Protein AF-A0AAV9AE37-F1 (afdb_monomer_lite)

Secondary structure (DSSP, 8-state):
--HHHHHHHHHHHHHHHHHHHHHHHHHHTTTEEEEEE-TTSSEEEEEEEETTEEEEEEEE-SSTT-SS-SEEEEEEEES--------------------PPPEE-HHHHHHHHHS-HHHHHHHHHHHHHHHHHHH-GGGG--

Organism: Acorus gramineus (NCBI:txid55184)

Foldseek 3Di:
DDPVVVVVLLVVLQVLLVVLVVVCCVVPVVQWDDWDADPSRQWIWTWGDDLQKIKIWIFHHPDSSDNAGPDIWIKIFRNDPDDDDDDDDDDDDDPPPPGGDIDTDVVLRVLSRPDRNNVSVVVCVVCVVVVCCVVPVVSVPD

Radius of gyration: 18.97 Å; chains: 1; bounding box: 39×23×68 Å

Structure (mmCIF, N/CA/C/O backbone):
data_AF-A0AAV9AE37-F1
#
_entry.id   AF-A0AAV9AE37-F1
#
loop_
_atom_site.group_PDB
_atom_site.id
_atom_site.type_symbol
_atom_site.label_atom_id
_atom_site.label_alt_id
_atom_site.label_comp_id
_atom_site.label_asym_id
_atom_site.label_entity_id
_atom_site.label_seq_id
_atom_site.pdbx_PDB_ins_code
_atom_site.Cartn_x
_atom_site.Cartn_y
_atom_site.Cartn_z
_atom_site.occupancy
_atom_site.B_iso_or_equiv
_atom_site.auth_seq_id
_atom_site.auth_comp_id
_atom_site.auth_asym_id
_atom_site.auth_atom_id
_atom_site.pdbx_PDB_model_num
ATOM 1 N N . MET A 1 1 ? -18.593 -7.689 21.003 1.00 69.50 1 MET A N 1
ATOM 2 C CA . MET A 1 1 ? -17.683 -6.530 21.133 1.00 69.50 1 MET A CA 1
ATOM 3 C C . MET A 1 1 ? -18.489 -5.372 21.705 1.00 69.50 1 MET A C 1
ATOM 5 O O . MET A 1 1 ? -19.620 -5.206 21.254 1.00 69.50 1 MET A O 1
ATOM 9 N N . LYS A 1 2 ? -18.009 -4.631 22.714 1.00 92.25 2 LYS A N 1
ATOM 10 C CA . LYS A 1 2 ? -18.743 -3.437 23.174 1.00 92.25 2 LYS A CA 1
ATOM 11 C C . LYS A 1 2 ? -18.512 -2.302 22.175 1.00 92.25 2 LYS A C 1
ATOM 13 O O . LYS A 1 2 ? -17.478 -2.267 21.514 1.00 92.25 2 LYS A O 1
ATOM 18 N N . PHE A 1 3 ? -19.462 -1.372 22.078 1.00 94.31 3 PHE A N 1
ATOM 19 C CA . PHE A 1 3 ? -19.357 -0.219 21.174 1.00 94.31 3 PHE A CA 1
ATOM 20 C C . PHE A 1 3 ? -18.043 0.551 21.368 1.00 94.31 3 PHE A C 1
ATOM 22 O O . PHE A 1 3 ? -17.362 0.856 20.395 1.00 94.31 3 PHE A O 1
ATOM 29 N N . ILE A 1 4 ? -17.652 0.795 22.623 1.00 95.38 4 ILE A N 1
ATOM 30 C CA . ILE A 1 4 ? -16.423 1.530 22.943 1.00 95.38 4 ILE A CA 1
ATOM 31 C C . ILE A 1 4 ? -15.155 0.798 22.478 1.00 95.38 4 ILE A C 1
ATOM 33 O O . ILE A 1 4 ? -14.255 1.436 21.941 1.00 95.38 4 ILE A O 1
ATOM 37 N N . ASP A 1 5 ? -15.118 -0.532 22.592 1.00 95.56 5 ASP A N 1
ATOM 38 C CA . ASP A 1 5 ? -13.987 -1.341 22.124 1.00 95.56 5 ASP A CA 1
ATOM 39 C C . ASP A 1 5 ? -13.877 -1.271 20.595 1.00 95.56 5 ASP A C 1
ATOM 41 O O . ASP A 1 5 ? -12.785 -1.169 20.043 1.00 95.56 5 ASP A O 1
ATOM 45 N N . TYR A 1 6 ? -15.021 -1.299 19.902 1.00 95.38 6 TYR A N 1
ATOM 46 C CA . TYR A 1 6 ? -15.075 -1.203 18.444 1.00 95.38 6 TYR A CA 1
ATOM 47 C C . TYR A 1 6 ? -14.617 0.171 17.943 1.00 95.38 6 TYR A C 1
ATOM 49 O O . TYR A 1 6 ? -13.814 0.255 17.015 1.00 95.38 6 TYR A O 1
ATOM 57 N N . VAL A 1 7 ? -15.057 1.251 18.596 1.00 96.31 7 VAL A N 1
ATOM 58 C CA . VAL A 1 7 ? -14.564 2.607 18.308 1.00 96.31 7 VAL A CA 1
ATOM 59 C C . VAL A 1 7 ? -13.056 2.696 18.553 1.00 96.31 7 VAL A C 1
ATOM 61 O O . VAL A 1 7 ? -12.339 3.242 17.717 1.00 96.31 7 VAL A O 1
ATOM 64 N N . GLY A 1 8 ? -12.561 2.110 19.648 1.00 96.81 8 GLY A N 1
ATOM 65 C CA . GLY A 1 8 ? -11.128 2.017 19.927 1.00 96.81 8 GLY A CA 1
ATOM 66 C C . GLY A 1 8 ? -10.354 1.310 18.811 1.00 96.81 8 GLY A C 1
ATOM 67 O O . GLY A 1 8 ? -9.333 1.821 18.359 1.00 96.81 8 GLY A O 1
ATOM 68 N N . ALA A 1 9 ? -10.874 0.192 18.299 1.00 96.50 9 ALA A N 1
ATOM 69 C CA . ALA A 1 9 ? -10.259 -0.546 17.195 1.00 96.50 9 ALA A CA 1
ATOM 70 C C . ALA A 1 9 ? -10.215 0.261 15.884 1.00 96.50 9 ALA A C 1
ATOM 72 O O . ALA A 1 9 ? -9.202 0.238 15.188 1.00 96.50 9 ALA A O 1
ATOM 73 N N . ILE A 1 10 ? -11.273 1.016 15.562 1.00 96.88 10 ILE A N 1
ATOM 74 C CA . ILE A 1 10 ? -11.284 1.916 14.394 1.00 96.88 10 ILE A CA 1
ATOM 75 C C . ILE A 1 10 ? -10.202 2.994 14.527 1.00 96.88 10 ILE A C 1
ATOM 77 O O . ILE A 1 10 ? -9.480 3.269 13.566 1.00 96.88 10 ILE A O 1
ATOM 81 N N . LEU A 1 11 ? -10.092 3.615 15.707 1.00 96.81 11 LEU A N 1
ATOM 82 C CA . LEU A 1 11 ? -9.091 4.651 15.964 1.00 96.81 11 LEU A CA 1
ATOM 83 C C . LEU A 1 11 ? -7.671 4.087 15.873 1.00 96.81 11 LEU A C 1
ATOM 85 O O . LEU A 1 11 ? -6.815 4.716 15.254 1.00 96.81 11 LEU A O 1
ATOM 89 N N . GLN A 1 12 ? -7.437 2.891 16.415 1.00 96.75 12 GLN A N 1
ATOM 90 C CA . GLN A 1 12 ? -6.140 2.231 16.315 1.00 96.75 12 GLN A CA 1
ATOM 91 C C . GLN A 1 12 ? -5.784 1.916 14.856 1.00 96.75 12 GLN A C 1
ATOM 93 O O . GLN A 1 12 ? -4.721 2.316 14.391 1.00 96.75 12 GLN A O 1
ATOM 98 N N . GLY A 1 13 ? -6.705 1.322 14.089 1.00 96.12 13 GLY A N 1
ATOM 99 C CA . GLY A 1 13 ? -6.483 1.049 12.667 1.00 96.12 13 GLY A CA 1
ATOM 100 C C . GLY A 1 13 ? -6.221 2.317 11.844 1.00 96.12 13 GLY A C 1
ATOM 101 O O . GLY A 1 13 ? -5.447 2.299 10.887 1.00 96.12 13 GLY A O 1
ATOM 102 N N . PHE A 1 14 ? -6.834 3.453 12.197 1.00 97.19 14 PHE A N 1
ATOM 103 C CA . PHE A 1 14 ? -6.492 4.753 11.608 1.00 97.19 14 PHE A CA 1
ATOM 104 C C . PHE A 1 14 ? -5.054 5.181 11.933 1.00 97.19 14 PHE A C 1
ATOM 106 O O . PHE A 1 14 ? -4.321 5.562 11.018 1.00 97.19 14 PHE A O 1
ATOM 113 N N . VAL A 1 15 ? -4.651 5.119 13.207 1.00 97.56 15 VAL A N 1
ATOM 114 C CA . VAL A 1 15 ? -3.297 5.495 13.642 1.00 97.56 15 VAL A CA 1
ATOM 115 C C . VAL A 1 15 ? -2.251 4.633 12.941 1.00 97.56 15 VAL A C 1
ATOM 117 O O . VAL A 1 15 ? -1.314 5.184 12.368 1.00 97.56 15 VAL A O 1
ATOM 120 N N . ASP A 1 16 ? -2.455 3.318 12.893 1.00 96.25 16 ASP A N 1
ATOM 121 C CA . ASP A 1 16 ? -1.505 2.374 12.299 1.00 96.25 16 ASP A CA 1
ATOM 122 C C . ASP A 1 16 ? -1.301 2.637 10.800 1.00 96.25 16 ASP A C 1
ATOM 124 O O . ASP A 1 16 ? -0.170 2.736 10.323 1.00 96.25 16 ASP A O 1
ATOM 128 N N . ARG A 1 17 ? -2.390 2.823 10.040 1.00 96.00 17 ARG A N 1
ATOM 129 C CA . ARG A 1 17 ? -2.311 3.116 8.596 1.00 96.00 17 ARG A CA 1
ATOM 130 C C . ARG A 1 17 ? -1.680 4.477 8.322 1.00 96.00 17 ARG A C 1
ATOM 132 O O . ARG A 1 17 ? -0.887 4.613 7.391 1.00 96.00 17 ARG A O 1
ATOM 139 N N . ARG A 1 18 ? -1.996 5.487 9.139 1.00 96.69 18 ARG A N 1
ATOM 140 C CA . ARG A 1 18 ? -1.360 6.807 9.047 1.00 96.69 18 ARG A CA 1
ATOM 141 C C . ARG A 1 18 ? 0.139 6.717 9.323 1.00 96.69 18 ARG A C 1
ATOM 143 O O . ARG A 1 18 ? 0.915 7.361 8.620 1.00 96.69 18 ARG A O 1
ATOM 150 N N . GLU A 1 19 ? 0.542 5.930 10.314 1.00 96.75 19 GLU A N 1
ATOM 151 C CA . GLU A 1 19 ? 1.948 5.764 10.675 1.00 96.75 19 GLU A CA 1
ATOM 152 C C . GLU A 1 19 ? 2.733 5.030 9.584 1.00 96.75 19 GLU A C 1
ATOM 154 O O . GLU A 1 19 ? 3.819 5.473 9.222 1.00 96.75 19 GLU A O 1
ATOM 159 N N . GLN A 1 20 ? 2.151 4.002 8.955 1.00 94.44 20 GLN A N 1
ATOM 160 C CA . GLN A 1 20 ? 2.750 3.357 7.778 1.00 94.44 20 GLN A CA 1
ATOM 161 C C . GLN A 1 20 ? 3.028 4.363 6.646 1.00 94.44 20 GLN A C 1
ATOM 163 O O . GLN A 1 20 ? 4.109 4.353 6.055 1.00 94.44 20 GLN A O 1
ATOM 168 N N . VAL A 1 21 ? 2.085 5.272 6.369 1.00 95.75 21 VAL A N 1
ATOM 169 C CA . VAL A 1 21 ? 2.263 6.331 5.358 1.00 95.75 21 VAL A CA 1
ATOM 170 C C . VAL A 1 21 ? 3.298 7.373 5.794 1.00 95.75 21 VAL A C 1
ATOM 172 O O . VAL A 1 21 ? 4.065 7.873 4.970 1.00 95.75 21 VAL A O 1
ATOM 175 N N . ARG A 1 22 ? 3.354 7.709 7.086 1.00 96.94 22 ARG A N 1
ATOM 176 C CA . ARG A 1 22 ? 4.376 8.614 7.625 1.00 96.94 22 ARG A CA 1
ATOM 177 C C . ARG A 1 22 ? 5.775 8.028 7.429 1.00 96.94 22 ARG A C 1
ATOM 179 O O . ARG A 1 22 ? 6.640 8.725 6.905 1.00 96.94 22 ARG A O 1
ATOM 186 N N . LEU A 1 23 ? 5.964 6.758 7.787 1.00 96.44 23 LEU A N 1
ATOM 187 C CA . LEU A 1 23 ? 7.240 6.049 7.690 1.00 96.44 23 LEU A CA 1
ATOM 188 C C . LEU A 1 23 ? 7.713 5.906 6.245 1.00 96.44 23 LEU A C 1
ATOM 190 O O . LEU A 1 23 ? 8.860 6.229 5.953 1.00 96.44 23 LEU A O 1
ATOM 194 N N . ILE A 1 24 ? 6.842 5.493 5.316 1.00 95.19 24 ILE A N 1
ATOM 195 C CA . ILE A 1 24 ? 7.252 5.352 3.909 1.00 95.19 24 ILE A CA 1
ATOM 196 C C . ILE A 1 24 ? 7.677 6.703 3.312 1.00 95.19 24 ILE A C 1
ATOM 198 O O . ILE A 1 24 ? 8.631 6.773 2.542 1.00 95.19 24 ILE A O 1
ATOM 202 N N . LYS A 1 25 ? 7.011 7.796 3.707 1.00 95.31 25 LYS A N 1
ATOM 203 C CA . LYS A 1 25 ? 7.357 9.152 3.273 1.00 95.31 25 LYS A CA 1
ATOM 204 C C . LYS A 1 25 ? 8.666 9.642 3.892 1.00 95.31 25 LYS A C 1
ATOM 206 O O . LYS A 1 25 ? 9.432 10.314 3.212 1.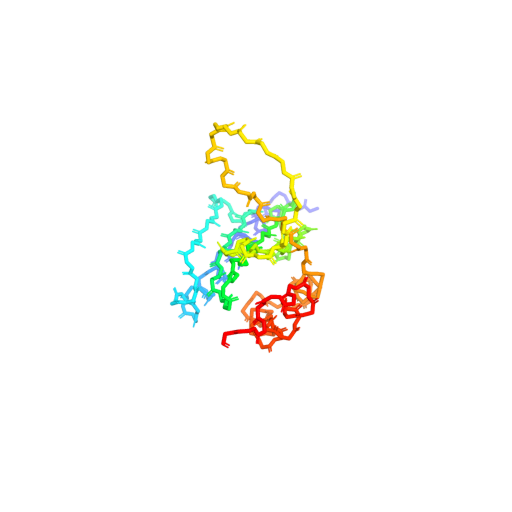00 95.31 25 LYS A O 1
ATOM 211 N N . GLU A 1 26 ? 8.909 9.337 5.162 1.00 96.38 26 GLU A N 1
ATOM 212 C CA . GLU A 1 26 ? 10.153 9.693 5.849 1.00 96.38 26 GLU A CA 1
ATOM 213 C C . GLU A 1 26 ? 11.358 8.957 5.252 1.00 96.38 26 GLU A C 1
ATOM 215 O O . GLU A 1 26 ? 12.388 9.577 5.002 1.00 96.38 26 GLU A O 1
ATOM 220 N N . LEU A 1 27 ? 11.211 7.660 4.974 1.00 95.62 27 LEU A N 1
ATOM 221 C CA . LEU A 1 27 ? 12.301 6.809 4.497 1.00 95.62 27 LEU A CA 1
ATOM 222 C C . LEU A 1 27 ? 12.540 6.919 2.984 1.00 95.62 27 LEU A C 1
ATOM 224 O O . LEU A 1 27 ? 13.687 6.905 2.545 1.00 95.62 27 LEU A O 1
ATOM 228 N N . TYR A 1 28 ? 11.472 7.030 2.187 1.00 94.94 28 TYR A N 1
ATOM 229 C CA . TYR A 1 28 ? 11.525 6.896 0.722 1.00 94.94 28 TYR A CA 1
ATOM 230 C C . TYR A 1 28 ? 10.819 8.038 -0.019 1.00 94.94 28 TYR A C 1
ATOM 232 O O . TYR A 1 28 ? 10.531 7.938 -1.213 1.00 94.94 28 TYR A O 1
ATOM 240 N N . GLY A 1 29 ? 10.530 9.152 0.658 1.00 91.81 29 GLY A N 1
ATOM 241 C CA . GLY A 1 29 ? 9.785 10.274 0.077 1.00 91.81 29 GLY A CA 1
ATOM 242 C C . GLY A 1 29 ? 10.444 10.925 -1.143 1.00 91.81 29 GLY A C 1
ATOM 243 O O . GLY A 1 29 ? 9.759 11.589 -1.910 1.00 91.81 29 GLY A O 1
ATOM 244 N N . ASN A 1 30 ? 11.747 10.727 -1.351 1.00 92.62 30 ASN A N 1
ATOM 245 C CA . ASN A 1 30 ? 12.465 11.165 -2.551 1.00 92.62 30 ASN A CA 1
ATOM 246 C C . ASN A 1 30 ? 12.209 10.272 -3.780 1.00 92.62 30 ASN A C 1
ATOM 248 O O . ASN A 1 30 ? 12.350 10.743 -4.906 1.00 92.62 30 ASN A O 1
ATOM 252 N N . GLN A 1 31 ? 11.852 9.004 -3.571 1.00 91.50 31 GLN A N 1
ATOM 253 C CA . GLN A 1 31 ? 11.545 8.032 -4.628 1.00 91.50 31 GLN A CA 1
ATOM 254 C C . GLN A 1 31 ? 10.044 8.014 -4.963 1.00 91.50 31 GLN A C 1
ATOM 256 O O . GLN A 1 31 ? 9.646 7.685 -6.082 1.00 91.50 31 GLN A O 1
ATOM 261 N N . ILE A 1 32 ? 9.202 8.397 -4.000 1.00 93.06 32 ILE A N 1
ATOM 262 C CA . ILE A 1 32 ? 7.752 8.496 -4.171 1.00 93.06 32 ILE A CA 1
ATOM 263 C C . ILE A 1 32 ? 7.406 9.797 -4.905 1.00 93.06 32 ILE A C 1
ATOM 265 O O . ILE A 1 32 ? 7.641 10.895 -4.407 1.00 93.06 32 ILE A O 1
ATOM 269 N N . ARG A 1 33 ? 6.811 9.672 -6.093 1.00 91.06 33 ARG A N 1
ATOM 270 C CA . ARG A 1 33 ? 6.406 10.803 -6.944 1.00 91.06 33 ARG A CA 1
ATOM 271 C C . ARG A 1 33 ? 5.078 11.396 -6.498 1.00 91.06 33 ARG A C 1
ATOM 273 O O . ARG A 1 33 ? 4.973 12.594 -6.258 1.00 91.06 33 ARG A O 1
ATOM 280 N N . GLU A 1 34 ? 4.066 10.546 -6.407 1.00 93.62 34 GLU A N 1
ATOM 281 C CA . GLU A 1 34 ? 2.717 10.917 -5.994 1.00 93.62 34 GLU A CA 1
ATOM 282 C C . GLU A 1 34 ? 2.307 10.007 -4.842 1.00 93.62 34 GLU A C 1
ATOM 284 O O . GLU A 1 34 ? 2.585 8.810 -4.860 1.00 93.62 34 GLU A O 1
ATOM 289 N N . LEU A 1 35 ? 1.647 10.578 -3.838 1.00 96.38 35 LEU A N 1
ATOM 290 C CA . LEU A 1 35 ? 1.099 9.855 -2.699 1.00 96.38 35 LEU A CA 1
ATOM 291 C C . LEU A 1 35 ? -0.286 10.418 -2.404 1.00 96.38 35 LEU A C 1
ATOM 293 O O . LEU A 1 35 ? -0.439 11.584 -2.041 1.00 96.38 35 LEU A O 1
ATOM 297 N N . TYR A 1 36 ? -1.285 9.565 -2.552 1.00 97.00 36 TYR A N 1
ATOM 298 C CA . TYR A 1 36 ? -2.676 9.830 -2.254 1.00 97.00 36 TYR A CA 1
ATOM 299 C C . TYR A 1 36 ? -3.140 8.913 -1.126 1.00 97.00 36 TYR A C 1
ATOM 301 O O . TYR A 1 36 ? -2.815 7.727 -1.076 1.00 97.00 36 TYR A O 1
ATOM 309 N N . HIS A 1 37 ? -3.962 9.445 -0.234 1.00 97.38 37 HIS A N 1
ATOM 310 C CA . HIS A 1 37 ? -4.706 8.633 0.713 1.00 97.38 37 HIS A CA 1
ATOM 311 C C . HIS A 1 37 ? -6.065 9.269 0.997 1.00 97.38 37 HIS A C 1
ATOM 313 O O . HIS A 1 37 ? -6.238 10.487 0.928 1.00 97.38 37 HIS A O 1
ATOM 319 N N . THR A 1 38 ? -7.047 8.446 1.3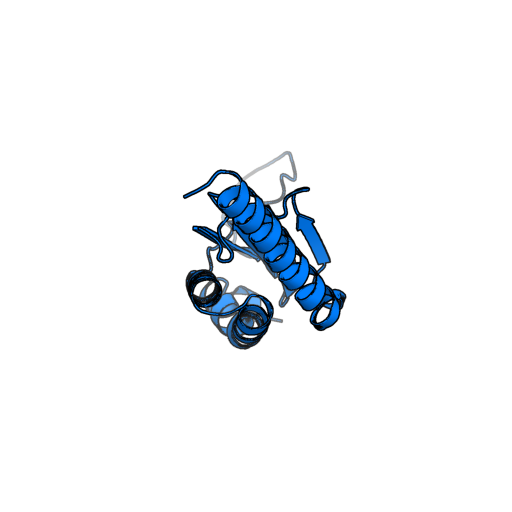49 1.00 97.19 38 THR A N 1
ATOM 320 C CA . THR A 1 38 ? -8.328 8.942 1.863 1.00 97.19 38 THR A CA 1
ATOM 321 C C . THR A 1 38 ? -8.161 9.521 3.267 1.00 97.19 38 THR A C 1
ATOM 323 O O . THR A 1 38 ? -7.168 9.269 3.955 1.00 97.19 38 THR A O 1
ATOM 326 N N . LEU A 1 39 ? -9.159 10.282 3.731 1.00 96.12 39 LEU A N 1
ATOM 327 C CA . LEU A 1 39 ? -9.150 10.870 5.074 1.00 96.12 39 LEU A CA 1
ATOM 328 C C . LEU A 1 39 ? -8.981 9.813 6.177 1.00 96.12 39 LEU A C 1
ATOM 330 O O . LEU A 1 39 ? -8.280 10.052 7.151 1.00 96.12 39 LEU A O 1
ATOM 334 N N . SER A 1 40 ? -9.596 8.641 6.013 1.00 94.50 40 SER A N 1
ATOM 335 C CA . SER A 1 40 ? -9.511 7.523 6.959 1.00 94.50 40 SER A CA 1
ATOM 336 C C . SER A 1 40 ? -8.333 6.577 6.701 1.00 94.50 40 SER A C 1
ATOM 338 O O . SER A 1 40 ? -8.231 5.557 7.380 1.00 94.50 40 SER A O 1
ATOM 340 N N . TYR A 1 41 ? -7.467 6.879 5.724 1.00 96.81 41 TYR A N 1
ATOM 341 C CA . TYR A 1 41 ? -6.344 6.033 5.295 1.00 96.81 41 TYR A CA 1
ATOM 342 C C . TYR A 1 41 ? -6.751 4.604 4.884 1.00 96.81 41 TYR A C 1
ATOM 344 O O . TYR A 1 41 ? -5.930 3.695 4.851 1.00 96.81 41 TYR A O 1
ATOM 352 N N . ASN A 1 42 ? -8.022 4.378 4.536 1.00 95.88 42 ASN A N 1
ATOM 353 C CA . ASN A 1 42 ? -8.510 3.075 4.076 1.00 95.88 42 ASN A CA 1
ATOM 354 C C . ASN A 1 42 ? -8.251 2.808 2.586 1.00 95.88 42 ASN A C 1
ATOM 356 O O . ASN A 1 42 ? -8.457 1.688 2.115 1.00 95.88 42 ASN A O 1
ATOM 360 N N . MET A 1 43 ? -7.810 3.822 1.850 1.00 97.12 43 MET A N 1
ATOM 361 C CA . MET A 1 43 ? -7.208 3.680 0.536 1.00 97.12 43 MET A CA 1
ATOM 362 C C . MET A 1 43 ? -5.939 4.517 0.521 1.00 97.12 43 MET A C 1
ATOM 364 O O . MET A 1 43 ? -5.989 5.706 0.835 1.00 97.12 43 MET A O 1
ATOM 368 N N . ILE A 1 44 ? -4.826 3.881 0.179 1.00 97.50 44 ILE A N 1
ATOM 369 C CA . ILE A 1 44 ? -3.509 4.499 0.051 1.00 97.50 44 ILE A CA 1
ATOM 370 C C . ILE A 1 44 ? -3.000 4.125 -1.332 1.00 97.50 44 ILE A C 1
ATOM 372 O O . ILE A 1 44 ? -3.010 2.951 -1.698 1.00 97.50 44 ILE A O 1
ATOM 376 N N . GLU A 1 45 ? -2.583 5.115 -2.103 1.00 97.88 45 GLU A N 1
ATOM 377 C CA . GLU A 1 45 ? -2.037 4.917 -3.434 1.00 97.88 45 GLU A CA 1
ATOM 378 C C . GLU A 1 45 ? -0.791 5.769 -3.603 1.00 97.88 45 GLU A C 1
ATOM 380 O O . GLU A 1 45 ? -0.792 6.946 -3.254 1.00 97.88 45 GLU A O 1
ATOM 385 N N . PHE A 1 46 ? 0.280 5.184 -4.120 1.00 96.75 46 PHE A N 1
ATOM 386 C CA . PHE A 1 46 ? 1.487 5.938 -4.418 1.00 96.75 46 PHE A CA 1
ATOM 387 C C . PHE A 1 46 ? 2.159 5.450 -5.687 1.00 96.75 46 PHE A C 1
ATOM 389 O O . PHE A 1 46 ? 1.967 4.310 -6.120 1.00 96.75 46 PHE A O 1
ATOM 396 N N . THR A 1 47 ? 2.940 6.339 -6.289 1.00 94.75 47 THR A N 1
ATOM 397 C CA . THR A 1 47 ? 3.695 6.059 -7.503 1.00 94.75 47 THR A CA 1
ATOM 398 C C . THR A 1 47 ? 5.189 6.168 -7.253 1.00 94.75 47 THR A C 1
ATOM 400 O O . THR A 1 47 ? 5.671 7.087 -6.590 1.00 94.75 47 THR A O 1
ATOM 403 N N . VAL A 1 48 ? 5.921 5.213 -7.810 1.00 92.06 48 VAL A N 1
ATOM 404 C CA . VAL A 1 48 ? 7.380 5.200 -7.877 1.00 92.06 48 VAL A CA 1
ATOM 405 C C . VAL A 1 48 ? 7.744 5.217 -9.350 1.00 92.06 48 VAL A C 1
ATOM 407 O O . VAL A 1 48 ? 7.167 4.463 -10.131 1.00 92.06 48 VAL A O 1
ATOM 410 N N . ASN A 1 49 ? 8.667 6.088 -9.741 1.00 86.38 49 ASN A N 1
ATOM 411 C CA . ASN A 1 49 ? 9.214 6.055 -11.092 1.00 86.38 49 ASN A CA 1
ATOM 412 C C . ASN A 1 49 ? 10.594 5.429 -11.019 1.00 86.38 49 ASN A C 1
ATOM 414 O O . ASN A 1 49 ? 11.460 5.973 -10.336 1.00 86.38 49 ASN A O 1
ATOM 418 N N . ASP A 1 50 ? 10.774 4.328 -11.732 1.00 79.50 50 ASP A N 1
ATOM 419 C CA . ASP A 1 50 ? 12.049 3.639 -11.812 1.00 79.50 50 ASP A CA 1
ATOM 420 C C . ASP A 1 50 ? 12.191 2.939 -13.166 1.00 79.50 50 ASP A C 1
ATOM 422 O O . ASP A 1 50 ? 11.203 2.435 -13.700 1.00 79.50 50 ASP A O 1
ATOM 426 N N . PHE A 1 51 ? 13.403 2.928 -13.723 1.00 77.56 51 PHE A N 1
ATOM 427 C CA . PHE A 1 51 ? 13.747 2.223 -14.970 1.00 77.56 51 PHE A CA 1
ATOM 428 C C . PHE A 1 51 ? 12.752 2.424 -16.127 1.00 77.56 51 PHE A C 1
ATOM 430 O O . PHE A 1 51 ? 12.201 1.459 -16.658 1.00 77.56 51 PHE A O 1
ATOM 437 N N . ASP A 1 52 ? 12.455 3.679 -16.479 1.00 83.25 52 ASP A N 1
ATOM 438 C CA . ASP A 1 52 ? 11.485 4.021 -17.533 1.00 83.25 52 ASP A CA 1
ATOM 439 C C . ASP A 1 52 ? 10.083 3.413 -17.345 1.00 83.25 52 ASP A C 1
ATOM 441 O O . ASP A 1 52 ? 9.256 3.374 -18.259 1.00 83.25 52 ASP A O 1
ATOM 445 N N . CYS A 1 53 ? 9.771 3.008 -16.117 1.00 88.12 53 CYS A N 1
ATOM 446 C CA . CYS A 1 53 ? 8.473 2.538 -15.688 1.00 88.12 53 CYS A CA 1
ATOM 447 C C . CYS A 1 53 ? 7.934 3.398 -14.548 1.00 88.12 53 CYS A C 1
ATOM 449 O O . CYS A 1 53 ? 8.632 3.820 -13.628 1.00 88.12 53 CYS A O 1
ATOM 451 N N . ARG A 1 54 ? 6.627 3.625 -14.581 1.00 92.19 54 ARG A N 1
ATOM 452 C CA . ARG A 1 54 ? 5.867 4.119 -13.440 1.00 92.19 54 ARG A CA 1
ATOM 453 C C . ARG A 1 54 ? 5.219 2.927 -12.766 1.00 92.19 54 ARG A C 1
ATOM 455 O O . ARG A 1 54 ? 4.416 2.239 -13.385 1.00 92.19 54 ARG A O 1
ATOM 462 N N . VAL A 1 55 ? 5.532 2.694 -11.505 1.00 94.25 55 VAL A N 1
ATOM 463 C CA . VAL A 1 55 ? 4.902 1.659 -10.690 1.00 94.25 55 VAL A CA 1
ATOM 464 C C . VAL A 1 55 ? 3.894 2.314 -9.762 1.00 94.25 55 VAL A C 1
ATOM 466 O O . VAL A 1 55 ? 4.248 3.161 -8.948 1.00 94.25 55 VAL A O 1
ATOM 469 N N . THR A 1 56 ? 2.628 1.930 -9.883 1.00 96.38 56 THR A N 1
ATOM 470 C CA . THR A 1 56 ? 1.541 2.369 -9.007 1.00 96.38 56 THR A CA 1
ATOM 471 C C . THR A 1 56 ? 1.218 1.263 -8.014 1.00 96.38 56 THR A C 1
ATOM 473 O O . THR A 1 56 ? 0.859 0.154 -8.415 1.00 96.38 56 THR A O 1
ATOM 476 N N . VAL A 1 57 ? 1.297 1.576 -6.724 1.00 97.69 57 VAL A N 1
ATOM 477 C CA . VAL A 1 57 ? 0.904 0.692 -5.622 1.00 97.69 57 VAL A CA 1
ATOM 478 C C . VAL A 1 57 ? -0.403 1.207 -5.036 1.00 97.69 57 VAL A C 1
ATOM 480 O O . VAL A 1 57 ? -0.466 2.354 -4.610 1.00 97.69 57 VAL A O 1
ATOM 483 N N . SER A 1 58 ? -1.437 0.367 -4.995 1.00 98.00 58 SER A N 1
ATOM 484 C CA . SER A 1 58 ? -2.766 0.695 -4.466 1.00 98.00 58 SER A CA 1
ATOM 485 C C . SER A 1 58 ? -3.158 -0.299 -3.373 1.00 98.00 58 SER A C 1
ATOM 487 O O . SER A 1 58 ? -3.307 -1.501 -3.619 1.00 98.00 58 SER A O 1
ATOM 489 N N . LEU A 1 59 ? -3.329 0.208 -2.155 1.00 97.81 59 LEU A N 1
ATOM 490 C CA . LEU A 1 59 ? -3.688 -0.534 -0.950 1.00 97.81 59 LEU A CA 1
ATOM 491 C C . LEU A 1 59 ? -5.101 -0.143 -0.523 1.00 97.81 59 LEU A C 1
ATOM 493 O O . LEU A 1 59 ? -5.398 1.039 -0.346 1.00 97.81 59 LEU A O 1
ATOM 497 N N . ARG A 1 60 ? -5.986 -1.126 -0.332 1.00 97.38 60 ARG A N 1
ATOM 498 C CA . ARG A 1 60 ? -7.360 -0.897 0.140 1.00 97.38 60 ARG A CA 1
ATOM 499 C C . ARG A 1 60 ? -7.715 -1.780 1.325 1.00 97.38 60 ARG A C 1
ATOM 501 O O . ARG A 1 60 ? -7.539 -3.000 1.299 1.00 97.38 60 ARG A O 1
ATOM 508 N N . TYR A 1 61 ? -8.330 -1.160 2.318 1.00 96.75 61 TYR A N 1
ATOM 509 C CA . TYR A 1 61 ? -8.788 -1.771 3.558 1.00 96.75 61 TYR A CA 1
ATOM 510 C C . TYR A 1 61 ? -10.318 -1.826 3.518 1.00 96.75 61 TYR A C 1
ATOM 512 O O . TYR A 1 61 ? -10.981 -0.789 3.493 1.00 96.75 61 TYR A O 1
ATOM 520 N N . ALA A 1 62 ? -10.873 -3.038 3.441 1.00 95.50 62 ALA A N 1
ATOM 521 C CA . ALA A 1 62 ? -12.315 -3.266 3.337 1.00 95.50 62 ALA A CA 1
ATOM 522 C C . ALA A 1 62 ? -13.074 -2.854 4.607 1.00 95.50 62 ALA A C 1
ATOM 524 O O . ALA A 1 62 ? -14.261 -2.553 4.533 1.00 95.50 62 ALA A O 1
ATOM 525 N N . ASP A 1 63 ? -12.373 -2.810 5.739 1.00 94.38 63 ASP A N 1
ATOM 526 C CA . ASP A 1 63 ? -12.877 -2.366 7.031 1.00 94.38 63 ASP A CA 1
ATOM 527 C C . ASP A 1 63 ? -11.845 -1.424 7.679 1.00 94.38 63 ASP A C 1
ATOM 529 O O . ASP A 1 63 ? -10.641 -1.514 7.420 1.00 94.38 63 ASP A O 1
ATOM 533 N N . LEU A 1 64 ? -12.319 -0.482 8.493 1.00 94.88 64 LEU A N 1
ATOM 534 C CA . LEU A 1 64 ? -11.490 0.487 9.199 1.00 94.88 64 LEU A CA 1
ATOM 535 C C . LEU A 1 64 ? -10.744 -0.104 10.397 1.00 94.88 64 LEU A C 1
ATOM 537 O O . LEU A 1 64 ? -9.766 0.508 10.817 1.00 94.88 64 LEU A O 1
ATOM 541 N N . VAL A 1 65 ? -11.166 -1.260 10.916 1.00 95.25 65 VAL A N 1
ATOM 542 C CA . VAL A 1 65 ? -10.444 -1.958 11.993 1.00 95.25 65 VAL A CA 1
ATOM 543 C C . VAL A 1 65 ? -9.207 -2.710 11.492 1.00 95.25 65 VAL A C 1
ATOM 545 O O . VAL A 1 65 ? -8.387 -3.143 12.295 1.00 95.25 65 VAL A O 1
ATOM 548 N N . LEU A 1 66 ? -9.070 -2.898 10.174 1.00 92.69 66 LEU A N 1
ATOM 549 C CA . LEU A 1 66 ? -7.953 -3.638 9.593 1.00 92.69 66 LEU A CA 1
ATOM 550 C C . LEU A 1 66 ? -6.683 -2.788 9.547 1.00 92.69 66 LEU A C 1
ATOM 552 O O . LEU A 1 66 ? -6.689 -1.649 9.079 1.00 92.69 66 LEU A O 1
ATOM 556 N N . THR A 1 67 ? -5.578 -3.407 9.950 1.00 88.31 67 THR A N 1
ATOM 557 C CA . THR A 1 67 ? -4.221 -2.841 9.905 1.00 88.31 67 THR A CA 1
ATOM 558 C C . THR A 1 67 ? -3.419 -3.334 8.700 1.00 88.31 67 THR A C 1
ATOM 560 O O . THR A 1 67 ? -2.415 -2.723 8.333 1.00 88.31 67 THR A O 1
ATOM 563 N N . SER A 1 68 ? -3.898 -4.386 8.026 1.00 91.38 68 SER A N 1
ATOM 564 C CA . SER A 1 68 ? -3.359 -4.906 6.769 1.00 91.38 68 SER A CA 1
ATOM 565 C C . SER A 1 68 ? -4.332 -4.692 5.599 1.00 91.38 68 SER A C 1
ATOM 567 O O . SER A 1 68 ? -5.559 -4.726 5.774 1.00 91.38 68 SER A O 1
ATOM 569 N N . PRO A 1 69 ? -3.816 -4.437 4.385 1.00 95.06 69 PRO A N 1
ATOM 570 C CA . PRO A 1 69 ? -4.656 -4.194 3.224 1.00 95.06 69 PRO A CA 1
ATOM 571 C C . PRO A 1 69 ? -5.385 -5.472 2.788 1.00 95.06 69 PRO A C 1
ATOM 573 O O . PRO A 1 69 ? -4.800 -6.526 2.565 1.00 95.06 69 PRO A O 1
ATOM 576 N N . SER A 1 70 ? -6.697 -5.356 2.600 1.00 95.56 70 SER A N 1
ATOM 577 C CA . SER A 1 70 ? -7.561 -6.440 2.108 1.00 95.56 70 SER A CA 1
ATOM 578 C C . SER A 1 70 ? -7.464 -6.657 0.594 1.00 95.56 70 SER A C 1
ATOM 580 O O . SER A 1 70 ? -7.713 -7.752 0.087 1.00 95.56 70 SER A O 1
ATOM 582 N N . ARG A 1 71 ? -7.140 -5.594 -0.148 1.00 97.06 71 ARG A N 1
ATOM 583 C CA . ARG A 1 71 ? -6.949 -5.619 -1.597 1.00 97.06 71 ARG A CA 1
ATOM 584 C C . ARG A 1 71 ? -5.704 -4.820 -1.918 1.00 97.06 71 ARG A C 1
ATOM 586 O O . ARG A 1 71 ? -5.580 -3.672 -1.499 1.00 97.06 71 ARG A O 1
ATOM 593 N N . ILE A 1 72 ? -4.827 -5.445 -2.679 1.00 98.12 72 ILE A N 1
ATOM 594 C CA . ILE A 1 72 ? -3.542 -4.899 -3.082 1.00 98.12 72 ILE A CA 1
ATOM 595 C C . ILE A 1 72 ? -3.510 -4.978 -4.601 1.00 98.12 72 ILE A C 1
ATOM 597 O O . ILE A 1 72 ? -3.937 -5.982 -5.178 1.00 98.12 72 ILE A O 1
ATOM 601 N N . ARG A 1 73 ? -3.073 -3.902 -5.247 1.00 98.00 73 ARG A N 1
ATOM 602 C CA . ARG A 1 73 ? -2.773 -3.892 -6.676 1.00 98.00 73 ARG A CA 1
ATOM 603 C C . ARG A 1 73 ? -1.464 -3.171 -6.901 1.00 98.00 73 ARG A C 1
ATOM 605 O O . ARG A 1 73 ? -1.318 -2.038 -6.454 1.00 98.00 73 ARG A O 1
ATOM 612 N N . VAL A 1 74 ? -0.559 -3.816 -7.624 1.00 97.75 74 VAL A N 1
ATOM 613 C CA . VAL A 1 74 ? 0.692 -3.199 -8.064 1.00 97.75 74 VAL A CA 1
ATOM 614 C C . VAL A 1 74 ? 0.758 -3.284 -9.580 1.00 97.75 74 VAL A C 1
ATOM 616 O O . VAL A 1 74 ? 0.663 -4.374 -10.146 1.00 97.75 74 VAL A O 1
ATOM 619 N N . LEU A 1 75 ? 0.856 -2.129 -10.236 1.00 96.00 75 LEU A N 1
ATOM 620 C CA . LEU A 1 75 ? 0.843 -1.998 -11.692 1.00 96.00 75 LEU A CA 1
ATOM 621 C C . LEU A 1 75 ? 2.093 -1.274 -12.167 1.00 96.00 75 LEU A C 1
ATOM 623 O O . LEU A 1 75 ? 2.375 -0.183 -11.686 1.00 96.00 75 LEU A O 1
ATOM 627 N N . ALA A 1 76 ? 2.789 -1.846 -13.142 1.00 94.00 76 ALA A N 1
ATOM 628 C CA . ALA A 1 76 ? 3.899 -1.211 -13.833 1.00 94.00 76 ALA A CA 1
ATOM 629 C C . ALA A 1 76 ? 3.460 -0.706 -15.210 1.00 94.00 76 ALA A C 1
ATOM 631 O O . ALA A 1 76 ? 2.895 -1.459 -16.006 1.00 94.00 76 ALA A O 1
ATOM 632 N N . TRP A 1 77 ? 3.740 0.565 -15.480 1.00 91.19 77 TRP A N 1
ATOM 633 C CA . TRP A 1 77 ? 3.422 1.274 -16.713 1.00 91.19 77 TRP A CA 1
ATOM 634 C C . TRP A 1 77 ? 4.722 1.691 -17.408 1.00 91.19 77 TRP A C 1
ATOM 636 O O . TRP A 1 77 ? 5.422 2.548 -16.867 1.00 91.19 77 TRP A O 1
ATOM 646 N N . PRO A 1 78 ? 5.045 1.167 -18.600 1.00 87.69 78 PRO A N 1
ATOM 647 C CA . PRO A 1 78 ? 6.169 1.686 -19.368 1.00 87.69 78 PRO A CA 1
ATOM 648 C C . PRO A 1 78 ? 5.894 3.138 -19.776 1.00 87.69 78 PRO A C 1
ATOM 650 O O . PRO A 1 78 ? 4.858 3.438 -20.379 1.00 87.69 78 PRO A O 1
ATOM 653 N N . VAL A 1 79 ? 6.806 4.042 -19.421 1.00 79.31 79 VAL A N 1
ATOM 654 C CA . VAL A 1 79 ? 6.714 5.489 -19.678 1.00 79.31 79 VAL A CA 1
ATOM 655 C C . VAL A 1 79 ? 6.941 5.791 -21.162 1.00 79.31 79 VAL A C 1
ATOM 657 O O . VAL A 1 79 ? 6.322 6.709 -21.699 1.00 79.31 79 VAL A O 1
ATOM 660 N N . HIS A 1 80 ? 7.731 4.959 -21.849 1.00 70.81 80 HIS A N 1
ATOM 661 C CA . HIS A 1 80 ? 7.972 5.034 -23.288 1.00 70.81 80 HIS A CA 1
ATOM 662 C C . HIS A 1 80 ? 7.413 3.786 -24.000 1.00 70.81 80 HIS A C 1
ATOM 664 O O . HIS A 1 80 ? 8.116 2.792 -24.157 1.00 70.81 80 HIS A O 1
ATOM 670 N N . PRO A 1 81 ? 6.158 3.801 -24.488 1.00 56.16 81 PRO A N 1
ATOM 671 C CA . PRO A 1 81 ? 5.576 2.676 -25.235 1.00 56.16 81 PRO A CA 1
ATOM 672 C C . PRO A 1 81 ? 6.236 2.405 -26.609 1.00 56.16 81 PRO A C 1
ATOM 674 O O . PRO A 1 81 ? 5.767 1.562 -27.376 1.00 56.16 81 PRO A O 1
ATOM 677 N N . SER A 1 82 ? 7.309 3.109 -26.976 1.00 52.00 82 SER A N 1
ATOM 678 C CA . SER A 1 82 ? 7.846 3.119 -28.335 1.00 52.00 82 SER A CA 1
ATOM 679 C C . SER A 1 82 ? 9.006 2.143 -28.545 1.00 52.00 82 SER A C 1
ATOM 681 O O . SER A 1 82 ? 10.163 2.509 -28.362 1.00 52.00 82 SER A O 1
ATOM 683 N N . LYS A 1 83 ? 8.682 0.938 -29.035 1.00 50.03 83 LYS A N 1
ATOM 684 C CA . LYS A 1 83 ? 9.231 0.336 -30.277 1.00 50.03 83 LYS A CA 1
ATOM 685 C C . LYS A 1 83 ? 8.711 -1.102 -30.437 1.00 50.03 83 LYS A C 1
ATOM 687 O O . LYS A 1 83 ? 9.409 -2.078 -30.187 1.00 50.03 83 LYS A O 1
ATOM 692 N N . LYS A 1 84 ? 7.482 -1.254 -30.934 1.00 42.56 84 LYS A N 1
ATOM 693 C CA . LYS A 1 84 ? 7.074 -2.475 -31.648 1.00 42.56 84 LYS A CA 1
ATOM 694 C C . LYS A 1 84 ? 6.695 -2.104 -33.087 1.00 42.56 84 LYS A C 1
ATOM 696 O O . LYS A 1 84 ? 5.593 -1.646 -33.335 1.00 42.56 84 LYS A O 1
ATOM 701 N N . ILE A 1 85 ? 7.719 -2.195 -33.943 1.00 46.53 85 ILE A N 1
ATOM 702 C CA . ILE A 1 85 ? 7.803 -2.632 -35.354 1.00 46.53 85 ILE A CA 1
ATOM 703 C C . ILE A 1 85 ? 6.595 -2.352 -36.282 1.00 46.53 85 ILE A C 1
ATOM 705 O O . ILE A 1 85 ? 5.460 -2.709 -35.987 1.00 46.53 85 ILE A O 1
ATOM 709 N N . SER A 1 86 ? 6.902 -1.783 -37.456 1.00 38.16 86 SER A N 1
ATOM 710 C CA . SER A 1 86 ? 6.023 -1.571 -38.619 1.00 38.16 86 SER A CA 1
ATOM 711 C C . SER A 1 86 ? 5.220 -2.813 -39.049 1.00 38.16 86 SER A C 1
ATOM 713 O O . SER A 1 86 ? 5.691 -3.945 -38.933 1.00 38.16 86 SER A O 1
ATOM 715 N N . PRO A 1 87 ? 4.034 -2.596 -39.643 1.00 39.53 87 PRO A N 1
ATOM 716 C CA . PRO A 1 87 ? 3.907 -2.879 -41.072 1.00 39.53 87 PRO A CA 1
ATOM 717 C C . PRO A 1 87 ? 3.180 -1.760 -41.839 1.00 39.53 87 PRO A C 1
ATOM 719 O O . PRO A 1 87 ? 2.393 -0.999 -41.289 1.00 39.53 87 PRO A O 1
ATOM 722 N N . THR A 1 88 ? 3.522 -1.660 -43.120 1.00 47.19 88 THR A N 1
ATOM 723 C CA . THR A 1 88 ? 2.809 -0.985 -44.218 1.00 47.19 88 THR A CA 1
ATOM 724 C C . THR A 1 88 ? 1.319 -0.702 -43.977 1.00 47.19 88 THR A C 1
ATOM 726 O O . THR A 1 88 ? 0.544 -1.641 -43.836 1.00 47.19 88 THR A O 1
ATOM 729 N N . ASP A 1 89 ? 0.953 0.588 -43.969 1.00 39.91 89 ASP A N 1
ATOM 730 C CA . ASP A 1 89 ? -0.147 1.213 -44.733 1.00 39.91 89 ASP A CA 1
ATOM 731 C C . ASP A 1 89 ? -0.840 2.385 -44.008 1.00 39.91 89 ASP A C 1
ATOM 733 O O . ASP A 1 89 ? -1.450 2.257 -42.954 1.00 39.91 89 ASP A O 1
ATOM 737 N N . ALA A 1 90 ? -0.759 3.531 -44.691 1.00 42.34 90 ALA A N 1
ATOM 738 C CA . ALA A 1 90 ? -1.761 4.586 -44.820 1.00 42.34 90 ALA A CA 1
ATOM 739 C C . ALA A 1 90 ? -2.238 5.383 -43.580 1.00 42.34 90 ALA A C 1
ATOM 741 O O . ALA A 1 90 ? -3.109 4.985 -42.822 1.00 42.34 90 ALA A O 1
ATOM 742 N N . SER A 1 91 ? -1.828 6.660 -43.596 1.00 39.50 91 SER A N 1
ATOM 743 C CA . SER A 1 91 ? -2.739 7.816 -43.548 1.00 39.50 91 SER A CA 1
ATOM 744 C C . SER A 1 91 ? -3.539 8.083 -42.260 1.00 39.50 91 SER A C 1
ATOM 746 O O . SER A 1 91 ? -4.656 7.608 -42.089 1.00 39.50 91 SER A O 1
ATOM 748 N N . GLY A 1 92 ? -3.080 9.103 -41.528 1.00 39.56 92 GLY A N 1
ATOM 749 C CA . GLY A 1 92 ? -3.964 10.194 -41.112 1.00 39.56 92 GLY A CA 1
ATOM 750 C C . GLY A 1 92 ? -4.604 10.103 -39.725 1.00 39.56 92 GLY A C 1
ATOM 751 O O . GLY A 1 92 ? -5.499 9.307 -39.478 1.00 39.56 92 GLY A O 1
ATOM 752 N N . THR A 1 93 ? -4.299 11.136 -38.933 1.00 36.69 93 THR A N 1
ATOM 753 C CA . THR A 1 93 ? -5.122 11.717 -37.853 1.00 36.69 93 THR A CA 1
ATOM 754 C C . THR A 1 93 ? -4.981 11.114 -36.451 1.00 36.69 93 THR A C 1
ATOM 756 O O . THR A 1 93 ? -5.441 10.018 -36.166 1.00 36.69 93 THR A O 1
ATOM 759 N N . GLY A 1 94 ? -4.450 11.935 -35.536 1.00 36.22 94 GLY A N 1
ATOM 760 C CA . GLY A 1 94 ? -4.641 11.792 -34.092 1.00 36.22 94 GLY A CA 1
ATOM 761 C C . GLY A 1 94 ? -3.543 11.014 -33.374 1.00 36.22 94 GLY A C 1
ATOM 762 O O . GLY A 1 94 ? -3.612 9.799 -33.247 1.00 36.22 94 GLY A O 1
ATOM 763 N N . SER A 1 95 ? -2.572 11.739 -32.812 1.00 39.81 95 SER A N 1
ATOM 764 C CA . SER A 1 95 ? -1.675 11.251 -31.756 1.00 39.81 95 SER A CA 1
ATOM 765 C C . SER A 1 95 ? -2.482 10.931 -30.487 1.00 39.81 95 SER A C 1
ATOM 767 O O . SER A 1 95 ? -2.438 11.662 -29.498 1.00 39.81 95 SER A O 1
ATOM 769 N N . ILE A 1 96 ? -3.239 9.839 -30.504 1.00 42.47 96 ILE A N 1
ATOM 770 C CA . ILE A 1 96 ? -3.643 9.158 -29.281 1.00 42.47 96 ILE A CA 1
ATOM 771 C C . ILE A 1 96 ? -2.396 8.390 -28.859 1.00 42.47 96 ILE A C 1
ATOM 773 O O . ILE A 1 96 ? -2.025 7.417 -29.510 1.00 42.47 96 ILE A O 1
ATOM 777 N N . LEU A 1 97 ? -1.707 8.900 -27.832 1.00 47.88 97 LEU A N 1
ATOM 778 C CA . LEU A 1 97 ? -0.613 8.219 -27.137 1.00 47.88 97 LEU A CA 1
ATOM 779 C C . LEU A 1 97 ? -0.943 6.726 -27.076 1.00 47.88 97 LEU A C 1
ATOM 781 O O . LEU A 1 97 ? -1.940 6.359 -26.453 1.00 47.88 97 LEU A O 1
ATOM 785 N N . ALA A 1 98 ? -0.165 5.891 -27.768 1.00 49.59 98 ALA A N 1
ATOM 786 C CA . ALA A 1 98 ? -0.314 4.446 -27.704 1.00 49.59 98 ALA A CA 1
ATOM 787 C C . ALA A 1 98 ? -0.226 4.056 -26.225 1.00 49.59 98 ALA A C 1
ATOM 789 O O . ALA A 1 98 ? 0.850 4.127 -25.639 1.00 49.59 98 ALA A O 1
ATOM 790 N N . GLN A 1 99 ? -1.363 3.775 -25.584 1.00 55.62 99 GLN A N 1
ATOM 791 C CA . GLN A 1 99 ? -1.386 3.535 -24.149 1.00 55.62 99 GLN A CA 1
ATOM 792 C C . GLN A 1 99 ? -0.646 2.229 -23.886 1.00 55.62 99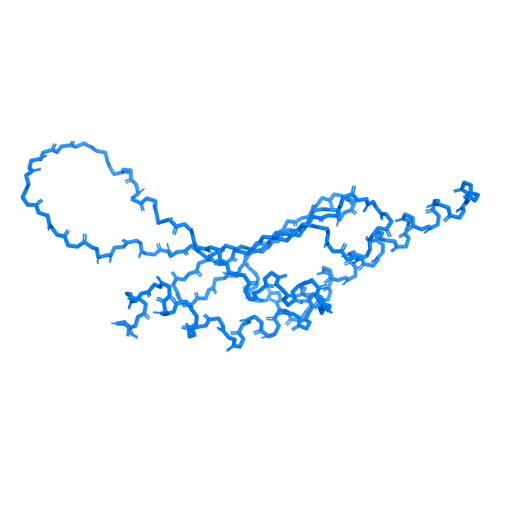 GLN A C 1
ATOM 794 O O . GLN A 1 99 ? -1.103 1.150 -24.265 1.00 55.62 99 GLN A O 1
ATOM 799 N N . SER A 1 100 ? 0.524 2.341 -23.266 1.00 67.25 100 SER A N 1
ATOM 800 C CA . SER A 1 100 ? 1.291 1.211 -22.771 1.00 67.25 100 SER A CA 1
ATOM 801 C C . SER A 1 100 ? 0.388 0.384 -21.857 1.00 67.25 100 SER A C 1
ATOM 803 O O . SER A 1 100 ? -0.193 0.904 -20.904 1.00 67.25 100 SER A O 1
ATOM 805 N N . THR A 1 101 ? 0.218 -0.902 -22.170 1.00 80.88 101 THR A N 1
ATOM 806 C CA . THR A 1 101 ? -0.612 -1.784 -21.345 1.00 80.88 101 THR A CA 1
ATOM 807 C C . THR A 1 101 ? 0.095 -2.005 -20.007 1.00 80.88 101 THR A C 1
ATOM 809 O O . THR A 1 101 ? 1.248 -2.442 -20.015 1.00 80.88 101 THR A O 1
ATOM 812 N N . PRO A 1 102 ? -0.550 -1.703 -18.866 1.00 91.12 102 PRO A N 1
ATOM 813 C CA . PRO A 1 102 ? 0.057 -1.937 -17.570 1.00 91.12 102 PRO A CA 1
ATOM 81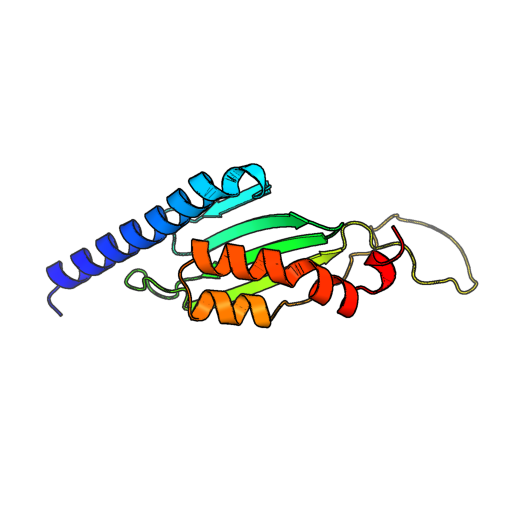4 C C . PRO A 1 102 ? 0.166 -3.430 -17.292 1.00 91.12 102 PRO A C 1
ATOM 816 O O . PRO A 1 102 ? -0.766 -4.197 -17.555 1.00 91.12 102 PRO A O 1
ATOM 819 N N . SER A 1 103 ? 1.265 -3.819 -16.663 1.00 92.62 103 SER A N 1
ATOM 820 C CA . SER A 1 103 ? 1.470 -5.186 -16.198 1.00 92.62 103 SER A CA 1
ATOM 821 C C . SER A 1 103 ? 1.313 -5.241 -14.688 1.00 92.62 103 SER A C 1
ATOM 823 O O . SER A 1 103 ? 1.847 -4.402 -13.961 1.00 92.62 103 SER A O 1
ATOM 825 N N . ARG A 1 104 ? 0.557 -6.226 -14.196 1.00 95.75 104 ARG A N 1
ATOM 826 C CA . ARG A 1 104 ? 0.473 -6.490 -12.755 1.00 95.75 104 ARG A CA 1
ATOM 827 C C . ARG A 1 104 ? 1.795 -7.065 -12.263 1.00 95.75 104 ARG A C 1
ATOM 829 O O . ARG A 1 104 ? 2.413 -7.841 -12.984 1.00 95.75 104 ARG A O 1
ATOM 836 N N . LEU A 1 105 ? 2.170 -6.738 -11.028 1.00 96.44 105 LEU A N 1
ATOM 837 C CA . LEU A 1 105 ? 3.340 -7.295 -10.346 1.00 96.44 105 LEU A CA 1
ATOM 838 C C . LEU A 1 105 ? 2.891 -8.176 -9.164 1.00 96.44 105 LEU A C 1
ATOM 840 O O . LEU A 1 105 ? 2.825 -7.682 -8.038 1.00 96.44 105 LEU A O 1
ATOM 844 N N . PRO A 1 106 ? 2.565 -9.468 -9.384 1.00 96.56 106 PRO A N 1
ATOM 845 C CA . PRO A 1 106 ? 2.086 -10.354 -8.321 1.00 96.56 106 PRO A CA 1
ATOM 846 C C . PRO A 1 106 ? 3.069 -10.482 -7.154 1.00 96.56 106 PRO A C 1
ATOM 848 O O . PRO A 1 106 ? 2.646 -10.433 -6.007 1.00 96.56 106 PRO A O 1
ATOM 851 N N . PHE A 1 107 ? 4.376 -10.541 -7.436 1.00 96.31 107 PHE A N 1
ATOM 852 C CA . PHE A 1 107 ? 5.404 -10.651 -6.395 1.00 96.31 107 PHE A CA 1
ATOM 853 C C . PHE A 1 107 ? 5.316 -9.501 -5.375 1.00 96.31 107 PHE A C 1
ATOM 855 O O . PHE A 1 107 ? 5.406 -9.713 -4.170 1.00 96.31 107 PHE A O 1
ATOM 862 N N . ALA A 1 108 ? 5.078 -8.280 -5.862 1.00 97.00 108 ALA A N 1
ATOM 863 C CA . ALA A 1 108 ? 4.955 -7.093 -5.032 1.00 97.00 108 ALA A CA 1
ATOM 864 C C . ALA A 1 108 ? 3.650 -7.114 -4.227 1.00 97.00 108 ALA A C 1
ATOM 866 O O . ALA A 1 108 ? 3.628 -6.720 -3.062 1.00 97.00 108 ALA A O 1
ATOM 867 N N . GLU A 1 109 ? 2.560 -7.604 -4.829 1.00 98.00 109 GLU A N 1
ATOM 868 C CA . GLU A 1 109 ? 1.285 -7.786 -4.132 1.00 98.00 109 GLU A CA 1
ATOM 869 C C . GLU A 1 109 ? 1.393 -8.800 -2.983 1.00 98.00 109 GLU A C 1
ATOM 871 O O . GLU A 1 109 ? 0.774 -8.597 -1.936 1.00 98.00 109 GLU A O 1
ATOM 876 N N . ASP A 1 110 ? 2.182 -9.860 -3.162 1.00 97.31 110 ASP A N 1
ATOM 877 C CA . ASP A 1 110 ? 2.414 -10.881 -2.140 1.00 97.31 110 ASP A CA 1
ATOM 878 C C . ASP A 1 110 ? 3.276 -10.346 -0.989 1.00 97.31 110 ASP A C 1
ATOM 880 O O . ASP A 1 110 ? 2.895 -10.505 0.171 1.00 97.31 110 ASP A O 1
ATOM 884 N N . LEU A 1 111 ? 4.357 -9.613 -1.285 1.00 97.31 111 LEU A N 1
ATOM 885 C CA . LEU A 1 111 ? 5.186 -8.952 -0.265 1.00 97.31 111 LEU A CA 1
ATOM 886 C C . LEU A 1 111 ? 4.366 -7.987 0.602 1.00 97.31 111 LEU A C 1
ATOM 888 O O . LEU A 1 111 ? 4.457 -8.015 1.828 1.00 97.31 111 LEU A O 1
ATOM 892 N N . LEU A 1 112 ? 3.505 -7.177 -0.021 1.00 96.62 112 LEU A N 1
ATOM 893 C CA . LEU A 1 112 ? 2.614 -6.235 0.669 1.00 96.62 112 LEU A CA 1
ATOM 894 C C . LEU A 1 112 ? 1.512 -6.923 1.491 1.00 96.62 112 LEU A C 1
ATOM 896 O O . LEU A 1 112 ? 0.857 -6.271 2.307 1.00 96.62 112 LEU A O 1
ATOM 900 N N . ARG A 1 113 ? 1.269 -8.220 1.267 1.00 95.00 113 ARG A N 1
ATOM 901 C CA . ARG A 1 113 ? 0.325 -9.016 2.058 1.00 95.00 113 ARG A CA 1
ATOM 902 C C . ARG A 1 113 ? 0.977 -9.578 3.322 1.00 95.00 113 ARG A C 1
ATOM 904 O O . ARG A 1 113 ? 0.267 -9.814 4.299 1.00 95.00 113 ARG A O 1
ATOM 911 N N . THR A 1 114 ? 2.288 -9.811 3.300 1.00 94.44 114 THR A N 1
ATOM 912 C CA . THR A 1 114 ? 3.013 -10.503 4.378 1.00 94.44 114 THR A CA 1
ATOM 913 C C . THR A 1 114 ? 3.894 -9.592 5.226 1.00 94.44 114 THR A C 1
ATOM 915 O O . THR A 1 114 ? 4.100 -9.895 6.397 1.00 94.44 114 THR A O 1
ATOM 918 N N . LEU A 1 115 ? 4.421 -8.508 4.656 1.00 94.88 115 LEU A N 1
ATOM 919 C CA . LEU A 1 115 ? 5.364 -7.597 5.309 1.00 94.88 115 LEU A CA 1
ATOM 920 C C . LEU A 1 115 ? 4.704 -6.261 5.658 1.00 94.88 115 LEU A C 1
ATOM 922 O O . LEU A 1 115 ? 3.629 -5.924 5.150 1.00 94.88 115 LEU A O 1
ATOM 926 N N . CYS A 1 116 ? 5.358 -5.464 6.508 1.00 92.06 116 CY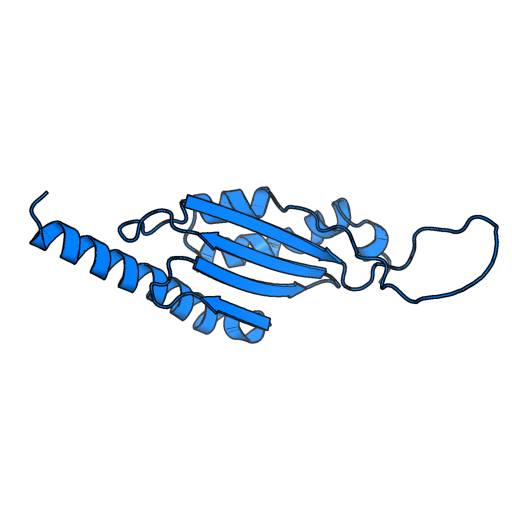S A N 1
ATOM 927 C CA . CYS A 1 116 ? 4.933 -4.079 6.684 1.00 92.06 116 CYS A CA 1
ATOM 928 C C . CYS A 1 116 ? 5.277 -3.243 5.439 1.00 92.06 116 CYS A C 1
ATOM 930 O O . CYS A 1 116 ? 6.142 -3.604 4.641 1.00 92.06 116 CYS A O 1
ATOM 932 N N . LEU A 1 117 ? 4.600 -2.104 5.266 1.00 94.31 117 LEU A N 1
ATOM 933 C CA . LEU A 1 117 ? 4.703 -1.304 4.043 1.00 94.31 117 LEU A CA 1
ATOM 934 C C . LEU A 1 117 ? 6.145 -0.875 3.710 1.00 94.31 117 LEU A C 1
ATOM 936 O O . LEU A 1 117 ? 6.544 -0.938 2.551 1.00 94.31 117 LEU A O 1
ATOM 940 N N . SER A 1 118 ? 6.927 -0.455 4.707 1.00 94.00 118 SER A N 1
ATOM 941 C CA . SER A 1 118 ? 8.317 -0.031 4.503 1.00 94.00 118 SER A CA 1
ATOM 942 C C . SER A 1 118 ? 9.241 -1.190 4.133 1.00 94.00 118 SER A C 1
ATOM 944 O O . SER A 1 118 ? 10.079 -1.033 3.255 1.00 94.00 118 SER A O 1
ATOM 946 N N . GLU A 1 119 ? 9.076 -2.357 4.756 1.00 95.44 119 GLU A N 1
ATOM 947 C CA . GLU A 1 119 ? 9.867 -3.553 4.432 1.00 95.44 119 GLU A CA 1
ATOM 948 C C . GLU A 1 119 ? 9.520 -4.080 3.039 1.00 95.44 119 GLU A C 1
ATOM 950 O O . GLU A 1 119 ? 10.410 -4.313 2.224 1.00 95.44 119 GLU A O 1
ATOM 955 N N . ALA A 1 120 ? 8.223 -4.189 2.732 1.00 96.25 120 ALA A N 1
ATOM 956 C CA . ALA A 1 120 ? 7.755 -4.580 1.408 1.00 96.25 120 ALA A CA 1
ATOM 957 C C . ALA A 1 120 ? 8.302 -3.645 0.325 1.00 96.25 120 ALA A C 1
ATOM 959 O O . ALA A 1 120 ? 8.692 -4.111 -0.739 1.00 96.25 120 ALA A O 1
ATOM 960 N N . TYR A 1 121 ? 8.357 -2.335 0.589 1.00 95.25 121 TYR A N 1
ATOM 961 C CA . TYR A 1 121 ? 8.905 -1.363 -0.353 1.00 95.25 121 TYR A CA 1
ATOM 962 C C . TYR A 1 121 ? 10.363 -1.667 -0.722 1.00 95.25 121 TYR A C 1
ATOM 964 O O . TYR A 1 121 ? 10.698 -1.678 -1.905 1.00 95.25 121 TYR A O 1
ATOM 972 N N . VAL A 1 122 ? 11.212 -1.953 0.271 1.00 95.06 122 VAL A N 1
ATOM 973 C CA . VAL A 1 122 ? 12.624 -2.300 0.042 1.00 95.06 122 VAL A CA 1
ATOM 974 C C . VAL A 1 122 ? 12.734 -3.538 -0.838 1.00 95.06 122 VAL A C 1
ATOM 976 O O . VAL A 1 122 ? 13.404 -3.501 -1.867 1.00 95.06 122 VAL A O 1
ATOM 979 N N . GLU A 1 123 ? 12.027 -4.606 -0.473 1.00 96.00 123 GLU A N 1
ATOM 980 C CA . GLU A 1 123 ? 12.038 -5.863 -1.226 1.00 96.00 123 GLU A CA 1
ATOM 981 C C . GLU A 1 123 ? 11.514 -5.687 -2.657 1.00 96.00 123 GLU A C 1
ATOM 983 O O . GLU A 1 123 ? 12.045 -6.282 -3.597 1.00 96.00 123 GLU A O 1
ATOM 988 N N . ILE A 1 124 ? 10.501 -4.835 -2.847 1.00 95.00 124 ILE A N 1
ATOM 989 C CA . ILE A 1 124 ? 9.977 -4.510 -4.173 1.00 95.00 124 ILE A CA 1
ATOM 990 C C . ILE A 1 124 ? 11.057 -3.846 -5.016 1.00 95.00 124 ILE A C 1
ATOM 992 O O . ILE A 1 124 ? 11.344 -4.349 -6.096 1.00 95.00 124 ILE A O 1
ATOM 996 N N . VAL A 1 125 ? 11.664 -2.757 -4.534 1.00 92.12 125 VAL A N 1
ATOM 997 C CA . VAL A 1 125 ? 12.665 -1.992 -5.296 1.00 92.12 125 VAL A CA 1
ATOM 998 C C . VAL A 1 125 ? 13.886 -2.852 -5.633 1.00 92.12 125 VAL A C 1
ATOM 1000 O O . VAL A 1 125 ? 14.353 -2.819 -6.769 1.00 92.12 125 VAL A O 1
ATOM 1003 N N . LEU A 1 126 ? 14.353 -3.690 -4.699 1.00 92.25 126 LEU A N 1
ATOM 1004 C CA . LEU A 1 126 ? 15.491 -4.591 -4.925 1.00 92.25 126 LEU A CA 1
ATOM 1005 C C . LEU A 1 126 ? 15.253 -5.592 -6.066 1.00 92.25 126 LEU A C 1
ATOM 1007 O O . LEU A 1 126 ? 16.182 -5.913 -6.806 1.00 92.25 126 LEU A O 1
ATOM 1011 N N . ASN A 1 127 ? 14.018 -6.070 -6.224 1.00 92.31 127 ASN A N 1
ATOM 1012 C CA . ASN A 1 127 ? 13.656 -7.071 -7.231 1.00 92.31 127 ASN A CA 1
ATOM 1013 C C . ASN A 1 127 ? 12.964 -6.467 -8.466 1.00 92.31 127 ASN A C 1
ATOM 1015 O O . ASN A 1 127 ? 12.605 -7.197 -9.390 1.00 92.31 127 ASN A O 1
ATOM 1019 N N . LEU A 1 128 ? 12.766 -5.146 -8.505 1.00 91.06 128 LEU A N 1
ATOM 1020 C CA . LEU A 1 128 ? 11.915 -4.506 -9.503 1.00 91.06 128 LEU A CA 1
ATOM 1021 C C . LEU A 1 128 ? 12.517 -4.573 -10.908 1.00 91.06 128 LEU A C 1
ATOM 1023 O O . LEU A 1 128 ? 11.851 -5.028 -11.834 1.00 91.06 128 LEU A O 1
ATOM 1027 N N . LEU A 1 129 ? 13.777 -4.160 -11.064 1.00 89.12 129 LEU A N 1
ATOM 1028 C CA . LEU A 1 129 ? 14.463 -4.125 -12.358 1.00 89.12 129 LEU A CA 1
ATOM 1029 C C . LEU A 1 129 ? 14.442 -5.466 -13.113 1.00 89.12 129 LEU A C 1
ATOM 1031 O O . LEU A 1 129 ? 13.969 -5.478 -14.253 1.00 89.12 129 LEU A O 1
ATOM 1035 N N . PRO A 1 130 ? 14.917 -6.59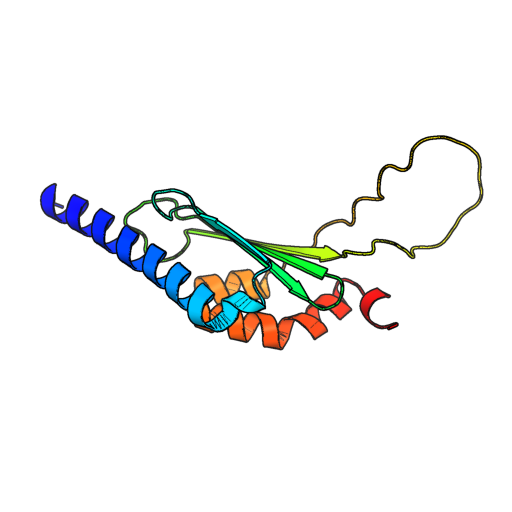4 -12.540 1.00 90.06 130 PRO A N 1
ATOM 1036 C CA . PRO A 1 130 ? 14.969 -7.853 -13.282 1.00 90.06 130 PRO A CA 1
ATOM 1037 C C . PRO A 1 130 ? 13.576 -8.313 -13.731 1.00 90.06 130 PRO A C 1
ATOM 1039 O O . PRO A 1 130 ? 13.418 -8.803 -14.848 1.00 90.06 130 PRO A O 1
ATOM 1042 N N . ILE A 1 131 ? 12.553 -8.084 -12.902 1.00 91.06 131 ILE A N 1
ATOM 1043 C CA . ILE A 1 131 ? 11.165 -8.441 -13.210 1.00 91.06 131 ILE A CA 1
ATOM 1044 C C . ILE A 1 131 ? 10.599 -7.536 -14.308 1.00 91.06 131 ILE A C 1
ATOM 1046 O O . ILE A 1 131 ? 9.958 -8.017 -15.244 1.00 91.06 131 ILE A O 1
ATOM 1050 N N . LEU A 1 132 ? 10.858 -6.226 -14.249 1.00 89.44 132 LEU A N 1
ATOM 1051 C CA . LEU A 1 132 ? 10.437 -5.302 -15.300 1.00 89.44 132 LEU A CA 1
ATOM 1052 C C . LEU A 1 132 ? 11.092 -5.634 -16.642 1.00 89.44 132 LEU A C 1
ATOM 1054 O O . LEU A 1 132 ? 10.410 -5.588 -17.656 1.00 89.44 132 LEU A O 1
ATOM 1058 N N . GLN A 1 133 ? 12.364 -6.031 -16.665 1.00 87.62 133 GLN A N 1
ATOM 1059 C CA . GLN A 1 133 ? 13.058 -6.440 -17.891 1.00 87.62 133 GLN A CA 1
ATOM 1060 C C . GLN A 1 133 ? 12.535 -7.756 -18.490 1.00 87.62 133 GLN A C 1
ATOM 1062 O O . GLN A 1 133 ? 12.652 -7.968 -19.699 1.00 87.62 133 GLN A O 1
ATOM 1067 N N . GLU A 1 134 ? 11.983 -8.655 -17.672 1.00 87.62 134 GLU A N 1
ATOM 1068 C CA . GLU A 1 134 ? 11.308 -9.869 -18.147 1.00 87.62 134 GLU A CA 1
ATOM 1069 C C . GLU A 1 134 ? 9.959 -9.530 -18.796 1.00 87.62 134 GLU A C 1
ATOM 1071 O O . GLU A 1 134 ? 9.649 -9.995 -19.893 1.00 87.62 134 GLU A O 1
ATOM 1076 N N . ILE A 1 135 ? 9.179 -8.669 -18.139 1.00 87.38 135 ILE A N 1
ATOM 1077 C CA . ILE A 1 135 ? 7.847 -8.251 -18.594 1.00 87.38 135 ILE A CA 1
ATOM 1078 C C . ILE A 1 135 ? 7.938 -7.312 -19.807 1.00 87.38 135 ILE A C 1
ATOM 1080 O O . ILE A 1 135 ? 7.127 -7.387 -20.735 1.00 87.38 135 ILE A O 1
ATOM 1084 N N . PHE A 1 136 ? 8.929 -6.425 -19.808 1.00 85.69 136 PHE A N 1
ATOM 1085 C CA . PHE A 1 136 ? 9.147 -5.371 -20.789 1.00 85.69 136 PHE A CA 1
ATOM 1086 C C . PHE A 1 136 ? 10.577 -5.461 -21.352 1.00 85.69 136 PHE A C 1
ATOM 1088 O O . PHE A 1 136 ? 11.456 -4.695 -20.961 1.00 85.69 136 PHE A O 1
ATOM 1095 N N . PRO A 1 137 ? 10.829 -6.355 -22.329 1.00 77.94 137 PRO A N 1
ATOM 1096 C CA . PRO A 1 137 ? 12.181 -6.599 -22.843 1.00 77.94 137 PRO A CA 1
ATOM 1097 C C . PRO A 1 137 ? 12.876 -5.380 -23.461 1.00 77.94 137 PRO A C 1
ATOM 1099 O O . PRO A 1 137 ? 14.095 -5.363 -23.551 1.00 77.94 137 PRO A O 1
ATOM 1102 N N . HIS A 1 138 ? 12.112 -4.366 -23.877 1.00 74.56 138 HIS A N 1
ATOM 1103 C CA . HIS A 1 138 ? 12.632 -3.125 -24.456 1.00 74.56 138 HIS A CA 1
ATOM 1104 C C . HIS A 1 138 ? 13.349 -2.227 -23.436 1.00 74.56 138 HIS A C 1
ATOM 1106 O O . HIS A 1 138 ? 14.090 -1.346 -23.845 1.00 74.56 138 HIS A O 1
ATOM 1112 N N . LEU A 1 139 ? 13.178 -2.468 -22.131 1.00 68.56 139 LEU A N 1
ATOM 1113 C CA . LEU A 1 139 ? 13.911 -1.771 -21.064 1.00 68.56 139 LEU A CA 1
ATOM 1114 C C . LEU A 1 139 ? 15.360 -2.276 -20.894 1.00 68.56 139 LEU A C 1
ATOM 1116 O O . LEU A 1 139 ? 16.035 -1.890 -19.945 1.00 68.56 139 LEU A O 1
ATOM 1120 N N . LYS A 1 140 ? 15.824 -3.206 -21.742 1.00 62.00 140 LYS A N 1
ATOM 1121 C CA . LYS A 1 140 ? 17.199 -3.738 -21.712 1.00 62.00 140 LYS A CA 1
ATOM 1122 C C . LYS A 1 140 ? 18.185 -2.964 -22.593 1.00 62.00 140 LYS A C 1
ATOM 1124 O O . LYS A 1 140 ? 19.380 -3.194 -22.450 1.00 62.00 140 LYS A O 1
ATOM 1129 N N . ASP A 1 141 ? 17.695 -2.125 -23.505 1.00 54.72 141 ASP A N 1
ATOM 1130 C CA . ASP A 1 141 ? 18.490 -1.546 -24.599 1.00 54.72 141 ASP A CA 1
ATOM 1131 C C . ASP A 1 141 ? 18.999 -0.108 -24.334 1.00 54.72 141 ASP A C 1
ATOM 1133 O O . ASP A 1 141 ? 19.471 0.531 -25.275 1.00 54.72 141 ASP A O 1
ATOM 1137 N N . ASP A 1 142 ? 18.945 0.382 -23.086 1.00 49.47 142 ASP A N 1
ATOM 1138 C CA . ASP A 1 142 ? 19.521 1.675 -22.659 1.00 49.47 142 ASP A CA 1
ATOM 1139 C C . ASP A 1 142 ? 20.744 1.510 -21.736 1.00 49.47 142 ASP A C 1
ATOM 1141 O O . ASP A 1 142 ? 20.691 0.674 -20.800 1.00 49.47 142 ASP A O 1
#

pLDDT: mean 85.53, std 18.21, range [36.22, 98.12]

InterPro domains:
  IPR018464 Centromere protein O [PF09496] (2-92)
  IPR018464 Centromere protein O [PTHR14582] (1-128)

Sequence (142 aa):
MKFIDYVGAILQGFVDRREQVRLIKELYGNQIRELYHTLSYNMIEFTVNDFDCRVTVSLRYADLVLTSPSRIRVLAWPVHPSKKISPTDASGTGSILAQSTPSRLPFAEDLLRTLCLSEAYVEIVLNLLPILQEIFPHLKDD